Protein AF-A0AAJ2H0J1-F1 (afdb_monomer_lite)

Secondary structure (DSSP, 8-state):
-HHHHHHHHSTTTHHHHHHHHHHHHHHHHHHHHHHHHHHHHHTT--HHHHHHHHHHHHS--HHHHHHIIIIIS--HHHHHHHHHHHHHHHHHHHHHHHHHHH--

Sequence (104 aa):
LVIIGALLKEKSHILDYIQDVGLATAIFCVASLSIGYMVPRLFNIPVAQARAIAFEIGIHNSTLAMTIALSIMANTTVAVPAAVYSIFMFIFAAIFGFIITRVK

Radius of gyration: 15.38 Å; chains: 1; bounding box: 38×23×44 Å

Structure (mmCIF, N/CA/C/O backbone):
data_AF-A0AAJ2H0J1-F1
#
_entry.id   AF-A0AAJ2H0J1-F1
#
loop_
_atom_site.group_PDB
_atom_site.id
_atom_site.type_symbol
_atom_site.label_atom_id
_atom_site.label_alt_id
_atom_site.label_comp_id
_atom_site.label_asym_id
_atom_site.label_entity_id
_atom_site.label_seq_id
_atom_site.pdbx_PDB_ins_code
_atom_site.Cartn_x
_atom_site.Cartn_y
_atom_site.Cartn_z
_atom_site.occupancy
_atom_site.B_iso_or_equiv
_atom_site.auth_seq_id
_atom_site.auth_comp_id
_atom_site.auth_asym_id
_atom_site.auth_atom_id
_atom_site.pdbx_PDB_model_num
ATOM 1 N N . LEU A 1 1 ? 8.964 12.960 -7.146 1.00 49.09 1 LEU A N 1
ATOM 2 C CA . LEU A 1 1 ? 10.071 13.271 -8.084 1.00 49.09 1 LEU A CA 1
ATOM 3 C C . LEU A 1 1 ? 10.567 12.027 -8.826 1.00 49.09 1 LEU A C 1
ATOM 5 O O . LEU A 1 1 ? 10.507 12.042 -10.045 1.00 49.09 1 LEU A O 1
ATOM 9 N N . VAL A 1 2 ? 10.945 10.936 -8.143 1.00 53.22 2 VAL A N 1
ATOM 10 C CA . VAL A 1 2 ? 11.409 9.683 -8.793 1.00 53.22 2 VAL A CA 1
ATOM 11 C C . VAL A 1 2 ? 10.356 9.056 -9.719 1.00 53.22 2 VAL A C 1
ATOM 13 O O . VAL A 1 2 ? 10.661 8.750 -10.865 1.00 53.22 2 VAL A O 1
ATOM 16 N N . ILE A 1 3 ? 9.100 8.962 -9.266 1.00 51.22 3 ILE A N 1
ATOM 17 C CA . ILE A 1 3 ? 7.982 8.417 -10.061 1.00 51.22 3 ILE A CA 1
ATOM 18 C C . ILE A 1 3 ? 7.775 9.235 -11.345 1.00 51.22 3 ILE A C 1
ATOM 20 O O . ILE A 1 3 ? 7.713 8.679 -12.429 1.00 51.22 3 ILE A O 1
ATOM 24 N N . ILE A 1 4 ? 7.765 10.568 -11.249 1.00 52.53 4 ILE A N 1
ATOM 25 C CA . ILE A 1 4 ? 7.617 11.462 -12.411 1.00 52.53 4 ILE A CA 1
ATOM 26 C C . ILE A 1 4 ? 8.808 11.322 -13.376 1.00 52.53 4 ILE A C 1
ATOM 28 O O . ILE A 1 4 ? 8.612 11.336 -14.587 1.00 52.53 4 ILE A O 1
ATOM 32 N N . GLY A 1 5 ? 10.027 11.141 -12.855 1.00 55.75 5 GLY A N 1
ATOM 33 C CA . GLY A 1 5 ? 11.230 10.918 -13.661 1.00 55.75 5 GLY A CA 1
ATOM 34 C C . GLY A 1 5 ? 11.212 9.596 -14.435 1.00 55.75 5 GLY A C 1
ATOM 35 O O . GLY A 1 5 ? 11.574 9.583 -15.608 1.00 55.75 5 GLY A O 1
ATOM 36 N N . ALA A 1 6 ? 10.733 8.511 -13.818 1.00 53.59 6 ALA A N 1
ATOM 37 C CA . ALA A 1 6 ? 10.513 7.236 -14.503 1.00 53.59 6 ALA A CA 1
ATOM 38 C C . ALA A 1 6 ? 9.381 7.351 -15.538 1.00 53.59 6 ALA A C 1
ATOM 40 O O . ALA A 1 6 ? 9.550 6.969 -16.694 1.00 53.59 6 ALA A O 1
ATOM 41 N N . LEU A 1 7 ? 8.265 7.991 -15.162 1.00 54.84 7 LEU A N 1
ATOM 42 C CA . LEU A 1 7 ? 7.116 8.169 -16.047 1.00 54.84 7 LEU A CA 1
ATOM 43 C C . LEU A 1 7 ? 7.459 8.983 -17.304 1.00 54.84 7 LEU A C 1
ATOM 45 O O . LEU A 1 7 ? 6.928 8.701 -18.369 1.00 54.84 7 LEU A O 1
ATOM 49 N N . LEU A 1 8 ? 8.330 9.994 -17.203 1.00 56.25 8 LEU A N 1
ATOM 50 C CA . LEU A 1 8 ? 8.749 10.818 -18.344 1.00 56.25 8 LEU A CA 1
ATOM 51 C C . LEU A 1 8 ? 9.682 10.084 -19.314 1.00 56.25 8 LEU A C 1
ATOM 53 O O . LEU A 1 8 ? 9.677 10.409 -20.499 1.00 56.25 8 LEU A O 1
ATOM 57 N N . LYS A 1 9 ? 10.463 9.115 -18.826 1.00 55.59 9 LYS A N 1
ATOM 58 C CA . LYS A 1 9 ? 11.440 8.372 -19.630 1.00 55.59 9 LYS A CA 1
ATOM 59 C C . LYS A 1 9 ? 10.798 7.229 -20.432 1.00 55.59 9 LYS A C 1
ATOM 61 O O . LYS A 1 9 ? 11.309 6.885 -21.490 1.00 55.59 9 LYS A O 1
ATOM 66 N N . GLU A 1 10 ? 9.654 6.713 -19.973 1.00 55.81 10 GLU A N 1
ATOM 67 C CA . GLU A 1 10 ? 8.938 5.557 -20.548 1.00 55.81 10 GLU A CA 1
ATOM 68 C C . GLU A 1 10 ? 7.441 5.833 -20.794 1.00 55.81 10 GLU A C 1
ATOM 70 O O . GLU A 1 10 ? 6.597 4.942 -20.681 1.00 55.81 10 GLU A O 1
ATOM 75 N N . LYS A 1 11 ? 7.083 7.076 -21.165 1.00 55.00 11 LYS A N 1
ATOM 76 C CA . LYS A 1 11 ? 5.682 7.487 -21.409 1.00 55.00 11 LYS A CA 1
ATOM 77 C C . LYS A 1 11 ? 4.895 6.564 -22.344 1.00 55.00 11 LYS A C 1
ATOM 79 O O . LYS A 1 11 ? 3.689 6.429 -22.162 1.00 55.00 11 LYS A O 1
ATOM 84 N N . SER A 1 12 ? 5.558 5.951 -23.323 1.00 59.78 12 SER A N 1
ATOM 85 C CA . SER A 1 12 ? 4.934 5.051 -24.297 1.00 59.78 12 SER A CA 1
ATOM 86 C C . SER A 1 12 ? 4.574 3.672 -23.737 1.00 59.78 12 SER A C 1
ATOM 88 O O . SER A 1 12 ? 3.662 3.062 -24.273 1.00 59.78 12 SER A O 1
ATOM 90 N N . HIS A 1 13 ? 5.227 3.204 -22.666 1.00 67.88 13 HIS A N 1
ATOM 91 C CA . HIS A 1 13 ? 5.082 1.830 -22.153 1.00 67.88 13 HIS A CA 1
ATOM 92 C C . HIS A 1 13 ? 4.339 1.722 -20.820 1.00 67.88 13 HIS A C 1
ATOM 94 O O . HIS A 1 13 ? 4.014 0.629 -20.374 1.00 67.88 13 HIS A O 1
ATOM 100 N N . ILE A 1 14 ? 4.025 2.842 -20.164 1.00 70.12 14 ILE A N 1
ATOM 101 C CA . ILE A 1 14 ? 3.270 2.825 -18.898 1.00 70.12 14 ILE A CA 1
ATOM 102 C C . ILE A 1 14 ? 1.909 2.162 -19.040 1.00 70.12 14 ILE A C 1
ATOM 104 O O . ILE A 1 14 ? 1.490 1.465 -18.119 1.00 70.12 14 ILE A O 1
ATOM 108 N N . LEU A 1 15 ? 1.207 2.396 -20.153 1.00 75.06 15 LEU A N 1
ATOM 109 C CA . LEU A 1 15 ? -0.078 1.739 -20.372 1.00 75.06 15 LEU A CA 1
ATOM 110 C C . LEU A 1 15 ? 0.100 0.223 -20.461 1.00 75.06 15 LEU A C 1
ATOM 112 O O . LEU A 1 15 ? -0.645 -0.489 -19.797 1.00 75.06 15 LEU A O 1
ATOM 116 N N . ASP A 1 16 ? 1.108 -0.243 -21.196 1.00 81.44 16 ASP A N 1
ATOM 117 C CA . ASP A 1 16 ? 1.429 -1.667 -21.331 1.00 81.44 16 ASP A CA 1
ATOM 118 C C . ASP A 1 16 ? 1.762 -2.275 -19.957 1.00 81.44 16 ASP A C 1
ATOM 120 O O . ASP A 1 16 ? 1.172 -3.264 -19.536 1.00 81.44 16 ASP A O 1
ATOM 124 N N . TYR A 1 17 ? 2.603 -1.605 -19.169 1.00 82.69 17 TYR A N 1
ATOM 125 C CA . TYR A 1 17 ? 2.957 -2.046 -17.818 1.00 82.69 17 TYR A CA 1
ATOM 126 C C . TYR A 1 17 ? 1.765 -2.087 -16.854 1.00 82.69 17 TYR A C 1
ATOM 128 O O . TYR A 1 17 ? 1.657 -2.992 -16.024 1.00 82.69 17 TYR A O 1
ATOM 136 N N . ILE A 1 18 ? 0.853 -1.118 -16.940 1.00 84.38 18 ILE A N 1
ATOM 137 C CA . ILE A 1 18 ? -0.387 -1.139 -16.157 1.00 84.38 18 ILE A CA 1
ATOM 138 C C . ILE A 1 18 ? -1.288 -2.293 -16.616 1.00 84.38 18 ILE A C 1
ATOM 140 O O . ILE A 1 18 ? -1.937 -2.912 -15.774 1.00 84.38 18 ILE A O 1
ATOM 144 N N . GLN A 1 19 ? -1.329 -2.613 -17.909 1.00 87.31 19 GLN A N 1
ATOM 145 C CA . GLN A 1 19 ? -2.088 -3.762 -18.409 1.00 87.31 19 GLN A CA 1
ATOM 146 C C . GLN A 1 19 ? -1.503 -5.087 -17.904 1.00 87.31 19 GLN A C 1
ATOM 148 O O . GLN A 1 19 ? -2.262 -5.946 -17.458 1.00 87.31 19 GLN A O 1
ATOM 153 N N . ASP A 1 20 ? -0.177 -5.215 -17.881 1.00 87.12 20 ASP A N 1
ATOM 154 C CA . ASP A 1 20 ? 0.501 -6.454 -17.499 1.00 87.12 20 ASP A CA 1
ATOM 155 C C . ASP A 1 20 ? 0.451 -6.727 -15.990 1.00 87.12 20 ASP A C 1
ATOM 157 O O . ASP A 1 20 ? 0.116 -7.831 -15.555 1.00 87.12 20 ASP A O 1
ATOM 161 N N . VAL A 1 21 ? 0.792 -5.732 -15.162 1.00 92.81 21 VAL A N 1
ATOM 162 C CA . VAL A 1 21 ? 0.957 -5.925 -13.705 1.00 92.81 21 VAL A CA 1
ATOM 163 C C . VAL A 1 21 ? 0.031 -5.058 -12.858 1.00 92.81 21 VAL A C 1
ATOM 165 O O . VAL A 1 21 ? 0.039 -5.154 -11.625 1.00 92.81 21 VAL A O 1
ATOM 168 N N . GLY A 1 22 ? -0.792 -4.214 -13.478 1.00 93.12 22 GLY A N 1
ATOM 169 C CA . GLY A 1 22 ? -1.640 -3.273 -12.754 1.00 93.12 22 GLY A CA 1
ATOM 170 C C . GLY A 1 22 ? -2.702 -3.960 -11.909 1.00 93.12 22 GLY A C 1
ATOM 171 O O . GLY A 1 22 ? -2.860 -3.615 -10.743 1.00 93.12 22 GLY A O 1
ATOM 172 N N . LEU A 1 23 ?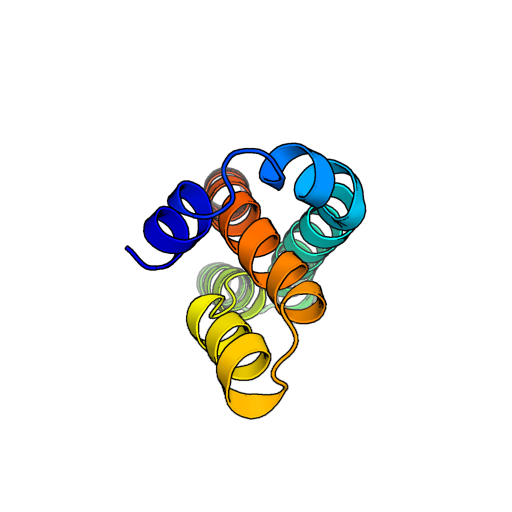 -3.366 -4.993 -12.435 1.00 94.81 23 LEU A N 1
ATOM 173 C CA . LEU A 1 23 ? -4.349 -5.749 -11.653 1.00 94.81 23 LEU A CA 1
ATOM 174 C C . LEU A 1 23 ? -3.698 -6.448 -10.450 1.00 94.81 23 LEU A C 1
ATOM 176 O O . LEU A 1 23 ? -4.217 -6.370 -9.338 1.00 94.81 23 LEU A O 1
ATOM 180 N N . ALA A 1 24 ? -2.543 -7.085 -10.651 1.00 96.25 24 ALA A N 1
ATOM 181 C CA . ALA A 1 24 ? -1.826 -7.782 -9.585 1.00 96.25 24 ALA A CA 1
ATOM 182 C C . ALA A 1 24 ? -1.377 -6.818 -8.475 1.00 96.25 24 ALA A C 1
ATOM 184 O O . ALA A 1 24 ? -1.613 -7.072 -7.294 1.00 96.25 24 ALA A O 1
ATOM 185 N N . THR A 1 25 ? -0.783 -5.681 -8.846 1.00 95.56 25 THR A N 1
ATOM 186 C CA . THR A 1 25 ? -0.339 -4.654 -7.889 1.00 95.56 25 THR A CA 1
ATOM 187 C C . THR A 1 25 ? -1.511 -3.963 -7.191 1.00 95.56 25 THR A C 1
ATOM 189 O O . THR A 1 25 ? -1.422 -3.670 -5.998 1.00 95.56 25 THR A O 1
ATOM 192 N N . ALA A 1 26 ? -2.634 -3.767 -7.885 1.00 96.19 26 ALA A N 1
ATOM 193 C CA . ALA A 1 26 ? -3.856 -3.231 -7.302 1.00 96.19 26 ALA A CA 1
ATOM 194 C C . ALA A 1 26 ? -4.457 -4.178 -6.250 1.00 96.19 26 ALA A C 1
ATOM 196 O O . ALA A 1 26 ? -4.744 -3.750 -5.130 1.00 96.19 26 ALA A O 1
ATOM 197 N N . ILE A 1 27 ? -4.596 -5.467 -6.581 1.00 97.75 27 ILE A N 1
ATOM 198 C CA . ILE A 1 27 ? -5.067 -6.498 -5.644 1.00 97.75 27 ILE A CA 1
ATOM 199 C C . ILE A 1 27 ? -4.134 -6.574 -4.440 1.00 97.75 27 ILE A C 1
ATOM 201 O O . ILE A 1 27 ? -4.607 -6.569 -3.305 1.00 97.75 27 ILE A O 1
ATOM 205 N N . PHE A 1 28 ? -2.820 -6.593 -4.675 1.00 97.56 28 PHE A N 1
ATOM 206 C CA . PHE A 1 28 ? -1.829 -6.619 -3.606 1.00 97.56 28 PHE A CA 1
ATOM 207 C C . PHE A 1 28 ? -1.986 -5.421 -2.661 1.00 97.56 28 PHE A C 1
ATOM 209 O O . PHE A 1 28 ? -2.010 -5.604 -1.450 1.00 97.56 28 PHE A O 1
ATOM 216 N N . CYS A 1 29 ? -2.194 -4.213 -3.189 1.00 97.38 29 CYS A N 1
ATOM 217 C CA . CYS A 1 29 ? -2.385 -3.017 -2.369 1.00 97.38 29 CYS A CA 1
ATOM 218 C C . CYS A 1 29 ? -3.645 -3.099 -1.494 1.00 97.38 29 CYS A C 1
ATOM 220 O O . CYS A 1 29 ? -3.586 -2.871 -0.283 1.00 97.38 29 CYS A O 1
ATOM 222 N N . VAL A 1 30 ? -4.783 -3.467 -2.091 1.00 97.44 30 VAL A N 1
ATOM 223 C CA . VAL A 1 30 ? -6.049 -3.614 -1.360 1.00 97.44 30 VAL A CA 1
ATOM 224 C C . VAL A 1 30 ? -5.941 -4.716 -0.309 1.00 97.44 30 VAL A C 1
ATOM 226 O O . VAL A 1 30 ? -6.402 -4.525 0.817 1.00 97.44 30 VAL A O 1
ATOM 229 N N . ALA A 1 31 ? -5.305 -5.840 -0.644 1.00 98.00 31 ALA A N 1
ATOM 230 C CA . ALA A 1 31 ? -5.069 -6.935 0.285 1.00 98.00 31 ALA A CA 1
ATOM 231 C C . ALA A 1 31 ? -4.188 -6.488 1.458 1.00 98.00 31 ALA A C 1
ATOM 233 O O . ALA A 1 31 ? -4.575 -6.701 2.603 1.00 98.00 31 ALA A O 1
ATOM 234 N N . SER A 1 32 ? -3.067 -5.809 1.206 1.00 97.50 32 SER A N 1
ATOM 235 C CA . SER A 1 32 ? -2.159 -5.323 2.252 1.00 97.50 32 SER A CA 1
ATOM 236 C C . SER A 1 32 ? -2.843 -4.343 3.210 1.00 97.50 32 SER A C 1
ATOM 238 O O . SER A 1 32 ? -2.754 -4.518 4.425 1.00 97.50 32 SER A O 1
ATOM 240 N N . LEU A 1 33 ? -3.593 -3.363 2.690 1.00 97.56 33 LEU A N 1
ATOM 241 C CA . LEU A 1 33 ? -4.366 -2.421 3.514 1.00 97.56 33 LEU A CA 1
ATOM 242 C C . LEU A 1 33 ? -5.460 -3.137 4.324 1.00 97.56 33 LEU A C 1
ATOM 244 O O . LEU A 1 33 ? -5.625 -2.887 5.519 1.00 97.56 33 LEU A O 1
ATOM 248 N N . SER A 1 34 ? -6.196 -4.051 3.685 1.00 96.75 34 SER A N 1
ATOM 249 C CA . SER A 1 34 ? -7.309 -4.767 4.318 1.00 96.75 34 SER A CA 1
ATOM 250 C C . SER A 1 34 ? -6.818 -5.718 5.402 1.00 96.75 34 SER A C 1
ATOM 252 O O . SER A 1 34 ? -7.331 -5.681 6.515 1.00 96.75 34 SER A O 1
ATOM 254 N N . ILE A 1 35 ? -5.794 -6.525 5.119 1.00 97.56 35 ILE A N 1
ATOM 255 C CA . ILE A 1 35 ? -5.179 -7.440 6.087 1.00 97.56 35 ILE A CA 1
ATOM 256 C C . ILE A 1 35 ? -4.573 -6.638 7.239 1.00 97.56 35 ILE A C 1
ATOM 258 O O . ILE A 1 35 ? -4.836 -6.954 8.400 1.00 97.56 35 ILE A O 1
ATOM 262 N N . GLY A 1 36 ? -3.836 -5.565 6.936 1.00 96.81 36 GLY A N 1
ATOM 263 C CA . GLY A 1 36 ? -3.220 -4.716 7.950 1.00 96.81 36 GLY A CA 1
ATOM 264 C C . GLY A 1 36 ? -4.225 -4.016 8.867 1.00 96.81 36 GLY A C 1
ATOM 265 O O . GLY A 1 36 ? -3.891 -3.711 10.006 1.00 96.81 36 GLY A O 1
ATOM 266 N N . TYR A 1 37 ? -5.470 -3.821 8.429 1.00 96.69 37 TYR A N 1
ATOM 267 C CA . TYR A 1 37 ? -6.547 -3.336 9.292 1.00 96.69 37 TYR A CA 1
ATOM 268 C C . TYR A 1 37 ? -7.289 -4.470 10.011 1.00 96.69 37 TYR A C 1
ATOM 270 O O . TYR A 1 37 ? -7.489 -4.420 11.225 1.00 96.69 37 TYR A O 1
ATOM 278 N N . MET A 1 38 ? -7.723 -5.494 9.274 1.00 96.12 38 MET A N 1
ATOM 279 C CA . MET A 1 38 ? -8.606 -6.546 9.780 1.00 96.12 38 MET A CA 1
ATOM 280 C C . MET A 1 38 ? -7.907 -7.445 10.795 1.00 96.12 38 MET A C 1
ATOM 282 O O . MET A 1 38 ? -8.510 -7.771 11.814 1.00 96.12 38 MET A O 1
ATOM 286 N N . VAL A 1 39 ? -6.643 -7.812 10.565 1.00 97.19 39 VAL A N 1
ATOM 287 C CA . VAL A 1 39 ? -5.912 -8.708 11.470 1.00 97.19 39 VAL A CA 1
ATOM 288 C C . VAL A 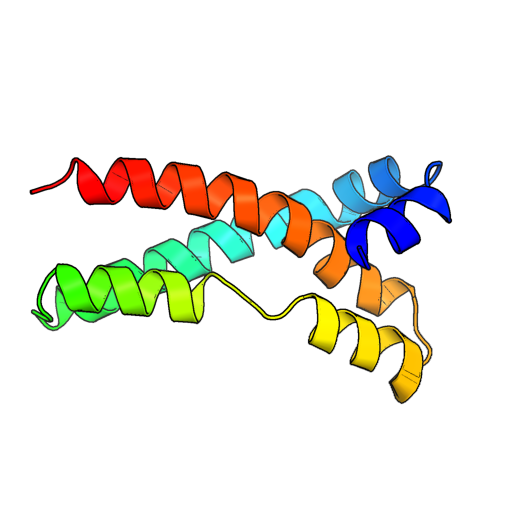1 39 ? -5.780 -8.088 12.869 1.00 97.19 39 VAL A C 1
ATOM 290 O O . VAL A 1 39 ? -6.272 -8.705 13.811 1.00 97.19 39 VAL A O 1
ATOM 293 N N . PRO A 1 40 ? -5.263 -6.856 13.057 1.00 96.44 40 PRO A N 1
ATOM 294 C CA . PRO A 1 40 ? -5.260 -6.207 14.371 1.00 96.44 40 PRO A CA 1
ATOM 295 C C . PRO A 1 40 ? -6.648 -6.095 15.014 1.00 96.44 40 PRO A C 1
ATOM 297 O O . PRO A 1 40 ? -6.784 -6.255 16.228 1.00 96.44 40 PRO A O 1
ATOM 300 N N . ARG A 1 41 ? -7.696 -5.851 14.215 1.00 94.75 41 ARG A N 1
ATOM 301 C CA . ARG A 1 41 ? -9.076 -5.767 14.717 1.00 94.75 41 ARG A CA 1
ATOM 302 C C . ARG A 1 41 ? -9.580 -7.102 15.262 1.00 94.75 41 ARG A C 1
ATOM 304 O O . ARG A 1 41 ? -10.272 -7.085 16.275 1.00 94.75 41 ARG A O 1
ATOM 311 N N . LEU A 1 42 ? -9.194 -8.232 14.665 1.00 96.50 42 LEU A N 1
ATOM 312 C CA . LEU A 1 42 ? -9.499 -9.570 15.193 1.00 96.50 42 LEU A CA 1
ATOM 313 C C . LEU A 1 42 ? -8.835 -9.824 16.556 1.00 96.50 42 LEU A C 1
ATOM 315 O O . LEU A 1 42 ? -9.395 -10.533 17.386 1.00 96.50 42 LEU A O 1
ATOM 319 N N . PHE A 1 43 ? -7.688 -9.196 16.819 1.00 97.00 43 PHE A N 1
ATOM 320 C CA . PHE A 1 43 ? -6.993 -9.245 18.111 1.00 97.00 43 PHE A CA 1
ATOM 321 C C . PHE A 1 43 ? -7.428 -8.140 19.090 1.00 97.00 43 PHE A C 1
ATOM 323 O O . PHE A 1 43 ? -6.765 -7.921 20.101 1.00 97.00 43 PHE A O 1
ATOM 330 N N . ASN A 1 44 ? -8.539 -7.443 18.823 1.00 95.75 44 ASN A N 1
ATOM 331 C CA . ASN A 1 44 ? -9.059 -6.347 19.652 1.00 95.75 44 ASN A CA 1
ATOM 332 C C . ASN A 1 44 ? -8.080 -5.170 19.846 1.00 95.75 44 ASN A C 1
ATOM 334 O O . ASN A 1 44 ? -8.185 -4.424 20.822 1.00 95.75 44 ASN A O 1
ATOM 338 N N . ILE A 1 45 ? -7.153 -4.954 18.906 1.00 96.38 45 ILE A N 1
ATOM 339 C CA . ILE A 1 45 ? -6.274 -3.779 18.922 1.00 96.38 45 ILE A CA 1
ATOM 340 C C . ILE A 1 45 ? -7.121 -2.503 18.722 1.00 96.38 45 ILE A C 1
ATOM 342 O O . ILE A 1 45 ? -8.045 -2.495 17.889 1.00 96.38 45 ILE A O 1
ATOM 346 N N . PRO A 1 46 ? -6.834 -1.404 19.456 1.00 95.38 46 PRO A N 1
ATOM 347 C CA . PRO A 1 46 ? -7.559 -0.144 19.320 1.00 95.38 46 PRO A CA 1
ATOM 348 C C . PRO A 1 46 ? -7.631 0.340 17.871 1.00 95.38 46 PRO A C 1
ATOM 350 O O . PRO A 1 46 ? -6.649 0.273 17.133 1.00 95.38 46 PRO A O 1
ATOM 353 N N . VAL A 1 47 ? -8.778 0.900 17.468 1.00 93.31 47 VAL A N 1
ATOM 354 C CA . VAL A 1 47 ? -9.030 1.336 16.079 1.00 93.31 47 VAL A CA 1
ATOM 355 C C . VAL A 1 47 ? -7.932 2.268 15.562 1.00 93.31 47 VAL A C 1
ATOM 357 O O . VAL A 1 47 ? -7.496 2.121 14.426 1.00 93.31 47 VAL A O 1
ATOM 360 N N . ALA A 1 48 ? -7.453 3.197 16.393 1.00 94.31 48 ALA A N 1
ATOM 361 C CA . ALA A 1 48 ? -6.379 4.113 16.016 1.00 94.31 48 ALA A CA 1
ATOM 362 C C . ALA A 1 48 ? -5.077 3.375 15.650 1.00 94.31 48 ALA A C 1
ATOM 364 O O . ALA A 1 48 ? -4.455 3.697 14.641 1.00 94.31 48 ALA A O 1
ATOM 365 N N . GLN A 1 49 ? -4.708 2.347 16.421 1.00 96.50 49 GLN A N 1
ATOM 366 C CA . GLN A 1 49 ? -3.528 1.523 16.152 1.00 96.50 49 GLN A CA 1
ATOM 367 C C . GLN A 1 49 ? -3.749 0.617 14.937 1.00 96.50 49 GLN A C 1
ATOM 369 O O . GLN A 1 49 ? -2.885 0.548 14.074 1.00 96.50 49 GLN A O 1
ATOM 374 N N . ALA A 1 50 ? -4.926 -0.002 14.798 1.00 96.50 50 ALA A N 1
ATOM 375 C CA . ALA A 1 50 ? -5.254 -0.813 13.623 1.00 96.50 50 ALA A CA 1
ATOM 376 C C . ALA A 1 50 ? -5.206 0.000 12.316 1.00 96.50 50 ALA A C 1
ATOM 378 O O . ALA A 1 50 ? -4.739 -0.494 11.294 1.00 96.50 50 ALA A O 1
ATOM 379 N N . ARG A 1 51 ? -5.647 1.268 12.341 1.00 95.38 51 ARG A N 1
ATOM 380 C CA . ARG A 1 51 ? -5.506 2.193 11.204 1.00 95.38 51 ARG A CA 1
ATOM 381 C C . ARG A 1 51 ? -4.034 2.458 10.889 1.00 95.38 51 ARG A C 1
ATOM 383 O O . ARG A 1 51 ? -3.658 2.377 9.727 1.00 95.38 51 ARG A O 1
ATOM 390 N N . ALA A 1 52 ? -3.212 2.744 11.900 1.00 96.38 52 ALA A N 1
ATOM 391 C CA . ALA A 1 52 ? -1.779 2.965 11.708 1.00 96.38 52 ALA A CA 1
ATOM 392 C C . ALA A 1 52 ? -1.089 1.733 11.095 1.00 96.38 52 ALA A C 1
ATOM 394 O O . ALA A 1 52 ? -0.405 1.868 10.085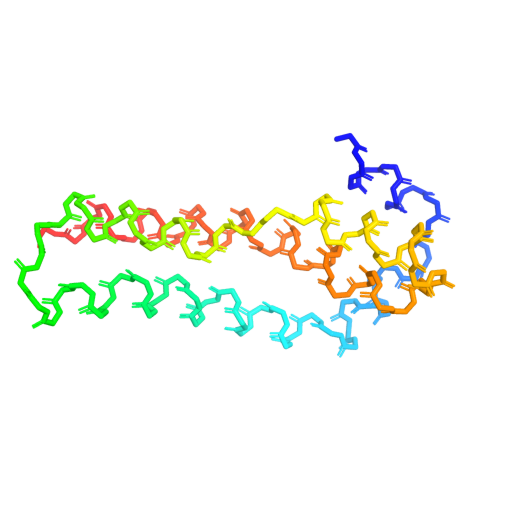 1.00 96.38 52 ALA A O 1
ATOM 395 N N . ILE A 1 53 ? -1.359 0.538 11.630 1.00 97.19 53 ILE A N 1
ATOM 396 C CA . ILE A 1 53 ? -0.804 -0.731 11.136 1.00 97.19 53 ILE A CA 1
ATOM 397 C C . ILE A 1 53 ? -1.226 -0.992 9.684 1.00 97.19 53 ILE A C 1
ATOM 399 O O . ILE A 1 53 ? -0.404 -1.399 8.867 1.00 97.19 53 ILE A O 1
ATOM 403 N N . ALA A 1 54 ? -2.484 -0.710 9.329 1.00 96.94 54 ALA A N 1
ATOM 404 C CA . ALA A 1 54 ? -2.957 -0.842 7.954 1.00 96.94 54 ALA A CA 1
ATOM 405 C C . ALA A 1 54 ? -2.124 -0.013 6.971 1.00 96.94 54 ALA A C 1
ATOM 407 O O . ALA A 1 54 ? -1.736 -0.519 5.920 1.00 96.94 54 ALA A O 1
ATOM 408 N N . PHE A 1 55 ? -1.814 1.239 7.31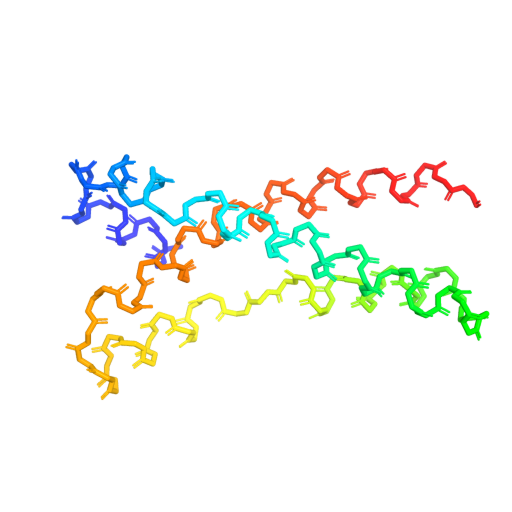9 1.00 96.56 55 PHE A N 1
ATOM 409 C CA . PHE A 1 55 ? -0.978 2.098 6.482 1.00 96.56 55 PHE A CA 1
ATOM 410 C C . PHE A 1 55 ? 0.501 1.712 6.525 1.00 96.56 55 PHE A C 1
ATOM 412 O O . PHE A 1 55 ? 1.161 1.785 5.498 1.00 96.56 55 PHE A O 1
ATOM 419 N N . GLU A 1 56 ? 1.027 1.258 7.657 1.00 96.12 56 GLU A N 1
ATOM 420 C CA . GLU A 1 56 ? 2.414 0.788 7.741 1.00 96.12 56 GLU A CA 1
ATOM 421 C C . GLU A 1 56 ? 2.655 -0.449 6.860 1.00 96.12 56 GLU A C 1
ATOM 423 O O . GLU A 1 56 ? 3.682 -0.551 6.192 1.00 96.12 56 GLU A O 1
ATOM 428 N N . ILE A 1 57 ? 1.673 -1.352 6.785 1.00 95.25 57 ILE A N 1
ATOM 429 C CA . ILE A 1 57 ? 1.730 -2.541 5.927 1.00 95.25 57 ILE A CA 1
ATOM 430 C C . ILE A 1 57 ? 1.403 -2.195 4.470 1.00 95.25 57 ILE A C 1
ATOM 432 O O . ILE A 1 57 ? 2.091 -2.651 3.562 1.00 95.25 57 ILE A O 1
ATOM 436 N N . GLY A 1 58 ? 0.352 -1.412 4.219 1.00 95.00 58 GLY A N 1
ATOM 437 C CA . GLY A 1 58 ? -0.127 -1.110 2.868 1.00 95.00 58 GLY A CA 1
ATOM 438 C C . GLY A 1 58 ? 0.700 -0.070 2.108 1.00 95.00 58 GLY A C 1
ATOM 439 O O . GLY A 1 58 ? 0.670 -0.050 0.875 1.00 95.00 58 GLY A O 1
ATOM 440 N N . ILE A 1 59 ? 1.450 0.794 2.798 1.00 95.56 59 ILE A N 1
ATOM 441 C CA . ILE A 1 59 ? 2.270 1.834 2.166 1.00 95.56 59 ILE A CA 1
ATOM 442 C C . ILE A 1 59 ? 3.727 1.385 2.098 1.00 95.56 59 ILE A C 1
ATOM 444 O O . ILE A 1 59 ? 4.514 1.569 3.023 1.00 95.56 59 ILE A O 1
ATOM 448 N N . HIS A 1 60 ? 4.109 0.820 0.958 1.00 94.94 60 HIS A N 1
ATOM 449 C CA . HIS A 1 60 ? 5.476 0.373 0.723 1.00 94.94 60 HIS A CA 1
ATOM 450 C C . HIS A 1 60 ? 6.392 1.488 0.212 1.00 94.94 60 HIS A C 1
ATOM 452 O O . HIS A 1 60 ? 6.002 2.366 -0.565 1.00 94.94 60 HIS A O 1
ATOM 458 N N . ASN A 1 61 ? 7.675 1.394 0.568 1.00 94.75 61 ASN A N 1
ATOM 459 C CA . ASN A 1 61 ? 8.714 2.269 0.033 1.00 94.75 61 ASN A CA 1
ATOM 460 C C . ASN A 1 61 ? 9.068 1.874 -1.411 1.00 94.75 61 ASN A C 1
ATOM 462 O O . ASN A 1 61 ? 10.041 1.167 -1.677 1.0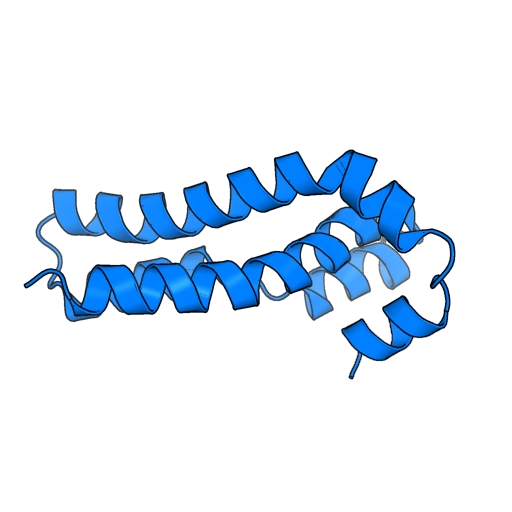0 94.75 61 ASN A O 1
ATOM 466 N N . SER A 1 62 ? 8.254 2.354 -2.351 1.00 92.12 62 SER A N 1
ATOM 467 C CA . SER A 1 62 ? 8.399 2.046 -3.778 1.00 92.12 62 SER A CA 1
ATOM 468 C C . SER A 1 62 ? 9.722 2.564 -4.354 1.00 92.12 62 SER A C 1
ATOM 470 O O . SER A 1 62 ? 10.300 1.927 -5.228 1.00 92.12 62 SER A O 1
ATOM 472 N N . THR A 1 63 ? 10.256 3.672 -3.827 1.00 90.69 63 THR A N 1
ATOM 473 C CA . THR A 1 63 ? 11.562 4.207 -4.241 1.00 90.69 63 THR A CA 1
ATOM 474 C C . THR A 1 63 ? 12.683 3.227 -3.923 1.00 90.69 63 THR A C 1
ATOM 476 O O . THR A 1 63 ? 13.493 2.935 -4.795 1.00 90.69 63 THR A O 1
ATOM 479 N N . LEU A 1 64 ? 12.726 2.692 -2.698 1.00 94.19 64 LEU A N 1
ATOM 480 C CA . LEU A 1 64 ? 13.741 1.712 -2.314 1.00 94.19 64 LEU A CA 1
ATOM 481 C C . LEU A 1 64 ? 13.631 0.441 -3.164 1.00 94.19 64 LEU A C 1
ATOM 483 O O . LEU A 1 64 ? 14.644 -0.042 -3.663 1.00 94.19 64 LEU A O 1
ATOM 487 N N . ALA A 1 65 ? 12.411 -0.059 -3.380 1.00 94.56 65 ALA A N 1
ATOM 488 C CA . ALA A 1 65 ? 12.173 -1.230 -4.222 1.00 94.56 65 ALA A CA 1
ATOM 489 C C . ALA A 1 65 ? 12.669 -1.016 -5.665 1.00 94.56 65 ALA A C 1
ATOM 491 O O . ALA A 1 65 ? 13.386 -1.859 -6.204 1.00 94.56 65 ALA A O 1
ATOM 492 N N . MET A 1 66 ? 12.362 0.139 -6.267 1.00 92.31 66 MET A N 1
ATOM 493 C CA . MET A 1 66 ? 12.857 0.504 -7.598 1.00 92.31 66 MET A CA 1
ATOM 494 C C . MET A 1 66 ? 14.383 0.633 -7.629 1.00 92.31 66 MET A C 1
ATOM 496 O O . MET A 1 66 ? 15.014 0.130 -8.555 1.00 92.31 66 MET A O 1
ATOM 500 N N . THR A 1 67 ? 14.993 1.269 -6.625 1.00 91.44 67 THR A N 1
ATOM 501 C CA . THR A 1 67 ? 16.455 1.401 -6.535 1.00 91.44 67 THR A CA 1
ATOM 502 C C . THR A 1 67 ? 17.132 0.037 -6.466 1.00 91.44 67 THR A C 1
ATOM 504 O O . THR A 1 67 ? 18.111 -0.190 -7.167 1.00 91.44 67 THR A O 1
ATOM 507 N N . ILE A 1 68 ? 16.606 -0.903 -5.677 1.00 96.00 68 ILE A N 1
ATOM 508 C CA . ILE A 1 68 ? 17.148 -2.267 -5.610 1.00 96.00 68 ILE A CA 1
ATOM 509 C C . ILE A 1 68 ? 17.034 -2.952 -6.978 1.00 96.00 68 ILE A C 1
ATOM 511 O O . ILE A 1 68 ? 18.026 -3.476 -7.485 1.00 96.00 68 ILE A O 1
ATOM 515 N N . ALA A 1 69 ? 15.861 -2.901 -7.611 1.00 93.19 69 ALA A N 1
ATOM 516 C CA . ALA A 1 69 ? 15.641 -3.539 -8.907 1.00 93.19 69 ALA A CA 1
ATOM 517 C C . ALA A 1 69 ? 16.559 -2.977 -10.012 1.00 93.19 69 ALA A C 1
ATOM 519 O O . ALA A 1 69 ? 17.131 -3.731 -10.799 1.00 93.19 69 ALA A O 1
ATOM 520 N N . LEU A 1 70 ? 16.750 -1.658 -10.051 1.00 89.69 70 LEU A N 1
ATOM 521 C CA . LEU A 1 70 ? 17.538 -1.000 -11.094 1.00 89.69 70 LEU A CA 1
ATOM 522 C C . LEU A 1 70 ? 19.042 -1.019 -10.816 1.00 89.69 70 LEU A C 1
ATOM 524 O O . LEU A 1 70 ? 19.825 -1.234 -11.736 1.00 89.69 70 LEU A O 1
ATOM 528 N N . SER A 1 71 ? 19.460 -0.769 -9.576 1.00 89.25 71 SER A N 1
ATOM 529 C CA . SER A 1 71 ? 20.876 -0.584 -9.240 1.00 89.25 71 SER A CA 1
ATOM 530 C C . SER A 1 71 ? 21.559 -1.868 -8.786 1.00 89.25 71 SER A C 1
ATOM 532 O O . SER A 1 71 ? 22.743 -2.037 -9.057 1.00 89.25 71 SER A O 1
ATOM 534 N N . ILE A 1 72 ? 20.842 -2.763 -8.101 1.00 95.75 72 ILE A N 1
ATOM 535 C CA . ILE A 1 72 ? 21.416 -4.015 -7.586 1.00 95.75 72 ILE A CA 1
ATOM 536 C C . ILE A 1 72 ? 21.123 -5.163 -8.547 1.00 95.75 72 ILE A C 1
ATOM 538 O O . ILE A 1 72 ? 22.024 -5.913 -8.907 1.00 95.75 72 ILE A O 1
ATOM 542 N N . MET A 1 73 ? 19.869 -5.297 -8.982 1.00 94.12 73 MET A N 1
ATOM 543 C CA . MET A 1 73 ? 19.456 -6.403 -9.853 1.00 94.12 73 MET A CA 1
ATOM 544 C C . MET A 1 73 ? 19.652 -6.104 -11.343 1.00 94.12 73 MET A C 1
ATOM 546 O O . MET A 1 73 ? 19.509 -7.011 -12.158 1.00 94.12 73 MET A O 1
ATOM 550 N N . ALA A 1 74 ? 19.950 -4.847 -11.697 1.00 92.19 74 ALA A N 1
ATOM 551 C CA . ALA A 1 74 ? 20.108 -4.375 -13.073 1.00 92.19 74 ALA A CA 1
ATOM 552 C C . ALA A 1 74 ? 18.953 -4.802 -14.006 1.00 92.19 74 ALA A C 1
ATOM 554 O O . ALA A 1 74 ? 19.168 -5.081 -15.184 1.00 92.19 74 ALA A O 1
ATOM 555 N N . ASN A 1 75 ? 17.720 -4.870 -13.481 1.00 86.12 75 ASN A N 1
ATOM 556 C CA . ASN A 1 75 ? 16.563 -5.394 -14.203 1.00 86.12 75 ASN A CA 1
ATOM 557 C C . ASN A 1 75 ? 15.369 -4.434 -14.122 1.00 86.12 75 ASN A C 1
ATOM 559 O O . ASN A 1 75 ? 14.704 -4.307 -13.091 1.00 86.12 75 ASN A O 1
ATOM 563 N N . THR A 1 76 ? 15.075 -3.786 -15.248 1.00 84.00 76 THR A N 1
ATOM 564 C CA . THR A 1 76 ? 13.957 -2.845 -15.395 1.00 84.00 76 THR A CA 1
ATOM 565 C C . THR A 1 76 ? 12.604 -3.530 -15.246 1.00 84.00 76 THR A C 1
ATOM 567 O O . THR A 1 76 ? 11.736 -2.989 -14.570 1.00 84.00 76 THR A O 1
ATOM 570 N N . THR A 1 77 ? 12.443 -4.748 -15.768 1.00 87.56 77 THR A N 1
ATOM 571 C CA . THR A 1 77 ? 11.200 -5.534 -15.666 1.00 87.56 77 THR A CA 1
ATOM 572 C C . THR A 1 77 ? 10.796 -5.765 -14.209 1.00 87.56 77 THR A C 1
ATOM 574 O O . THR A 1 77 ? 9.625 -5.657 -13.861 1.00 87.56 77 THR A O 1
ATOM 577 N N . VAL A 1 78 ? 11.765 -6.012 -13.321 1.00 90.38 78 VAL A N 1
ATOM 578 C CA . VAL A 1 78 ? 11.513 -6.196 -11.878 1.00 90.38 78 VAL A CA 1
ATOM 579 C C . VAL A 1 78 ? 11.153 -4.874 -11.182 1.00 90.38 78 VAL A C 1
ATOM 581 O O . VAL A 1 78 ? 10.454 -4.875 -10.170 1.00 90.38 78 VAL A O 1
ATOM 584 N N . ALA A 1 79 ? 11.576 -3.730 -11.728 1.00 90.06 79 ALA A N 1
ATOM 585 C CA . ALA A 1 79 ? 11.230 -2.411 -11.199 1.00 90.06 79 ALA A CA 1
ATOM 586 C C . ALA A 1 79 ? 9.797 -1.978 -11.562 1.00 90.06 79 ALA A C 1
ATOM 588 O O . ALA A 1 79 ? 9.212 -1.151 -10.856 1.00 90.06 79 ALA A O 1
ATOM 589 N N . VAL A 1 80 ? 9.225 -2.535 -12.637 1.00 89.81 80 VAL A N 1
ATOM 590 C CA . VAL A 1 80 ? 7.906 -2.149 -13.162 1.00 89.81 80 VAL A CA 1
ATOM 591 C C . VAL A 1 80 ? 6.786 -2.319 -12.124 1.00 89.81 80 VAL A C 1
ATOM 593 O O . VAL A 1 80 ? 6.087 -1.334 -11.872 1.00 89.81 80 VAL A O 1
ATOM 596 N N . PRO A 1 81 ? 6.619 -3.473 -11.439 1.00 92.12 81 PRO A N 1
ATOM 597 C CA . PRO A 1 81 ? 5.588 -3.613 -10.412 1.00 92.12 81 PRO A CA 1
ATOM 598 C C . PRO A 1 81 ? 5.715 -2.589 -9.284 1.00 92.12 81 PRO A C 1
ATOM 600 O O . PRO A 1 81 ? 4.702 -2.074 -8.826 1.00 92.12 81 PRO A O 1
ATOM 603 N N . ALA A 1 82 ? 6.934 -2.242 -8.859 1.00 92.81 82 ALA A N 1
ATOM 604 C CA . ALA A 1 82 ? 7.146 -1.235 -7.818 1.00 92.81 82 ALA A CA 1
ATOM 605 C C . ALA A 1 82 ? 6.719 0.169 -8.283 1.00 92.81 82 ALA A C 1
ATOM 607 O O . ALA A 1 82 ? 6.082 0.910 -7.532 1.00 92.81 82 ALA A O 1
ATOM 608 N N . ALA A 1 83 ? 7.019 0.521 -9.536 1.00 89.69 83 ALA A N 1
ATOM 609 C CA . ALA A 1 83 ? 6.593 1.785 -10.125 1.00 89.69 83 ALA A CA 1
ATOM 610 C C . ALA A 1 83 ? 5.063 1.858 -10.264 1.00 89.69 83 ALA A C 1
ATOM 612 O O . ALA A 1 83 ? 4.456 2.839 -9.828 1.00 89.69 83 ALA A O 1
ATOM 613 N N . VAL A 1 84 ? 4.429 0.813 -10.802 1.00 91.88 84 VAL A N 1
ATOM 614 C CA . VAL A 1 84 ? 2.969 0.747 -10.979 1.00 91.88 84 VAL A CA 1
ATOM 615 C C . VAL A 1 84 ? 2.248 0.730 -9.627 1.00 91.88 84 VAL A C 1
ATOM 617 O O . VAL A 1 84 ? 1.304 1.497 -9.423 1.00 91.88 84 VAL A O 1
ATOM 620 N N . TYR A 1 85 ? 2.738 -0.059 -8.665 1.00 94.19 85 TYR A N 1
ATOM 621 C CA . TYR A 1 85 ? 2.210 -0.097 -7.300 1.00 94.19 85 TYR A CA 1
ATOM 622 C C . TYR A 1 85 ? 2.198 1.290 -6.660 1.00 94.19 85 TYR A C 1
ATOM 624 O O . TYR A 1 85 ? 1.205 1.662 -6.044 1.00 94.19 85 TYR A O 1
ATOM 632 N N . SER A 1 86 ? 3.256 2.089 -6.846 1.00 91.62 86 SER A N 1
ATOM 633 C CA . SER A 1 86 ? 3.346 3.431 -6.258 1.00 91.62 86 SER A CA 1
ATOM 634 C C . SER A 1 86 ? 2.194 4.357 -6.671 1.00 91.62 86 SER A C 1
ATOM 636 O O . SER A 1 86 ? 1.774 5.196 -5.877 1.00 91.62 86 SER A O 1
ATOM 638 N N . ILE A 1 87 ? 1.644 4.179 -7.878 1.00 89.94 87 ILE A N 1
ATOM 639 C CA . ILE A 1 87 ? 0.502 4.951 -8.381 1.00 89.94 87 ILE A CA 1
ATOM 640 C C . ILE A 1 87 ? -0.776 4.515 -7.659 1.00 89.94 87 ILE A C 1
ATOM 642 O O . ILE A 1 87 ? -1.478 5.348 -7.080 1.00 89.94 87 ILE A O 1
ATOM 646 N N . PHE A 1 88 ? -1.060 3.208 -7.651 1.00 91.56 88 PHE A N 1
ATOM 647 C CA . PHE A 1 88 ? -2.249 2.658 -6.993 1.00 91.56 88 PHE A CA 1
ATOM 648 C C . PHE A 1 88 ? -2.242 2.894 -5.489 1.00 91.56 88 PHE A C 1
ATOM 650 O O . PHE A 1 88 ? -3.277 3.234 -4.918 1.00 91.56 88 PHE A O 1
ATOM 657 N N . MET A 1 89 ? -1.074 2.773 -4.864 1.00 95.00 89 MET A N 1
ATOM 658 C CA . MET A 1 89 ? -0.884 2.907 -3.429 1.00 95.00 89 MET A CA 1
ATOM 659 C C . MET A 1 89 ? -1.458 4.220 -2.904 1.00 95.00 89 MET A C 1
ATOM 661 O O . MET A 1 89 ? -2.242 4.191 -1.964 1.00 95.00 89 MET A O 1
ATOM 665 N N . PHE A 1 90 ? -1.151 5.365 -3.521 1.00 91.88 90 PHE A N 1
ATOM 666 C CA . PHE A 1 90 ? -1.685 6.649 -3.053 1.00 91.88 90 PHE A CA 1
ATOM 667 C C . PHE A 1 90 ? -3.202 6.769 -3.238 1.00 91.88 90 PHE A C 1
ATOM 669 O O . PHE A 1 90 ? -3.889 7.281 -2.352 1.00 91.88 90 PHE A O 1
ATOM 676 N N . ILE A 1 91 ? -3.733 6.274 -4.360 1.00 94.94 91 ILE A N 1
ATOM 677 C CA . ILE A 1 91 ? -5.170 6.326 -4.662 1.00 94.94 91 ILE A CA 1
ATOM 678 C C . ILE A 1 91 ? -5.946 5.459 -3.665 1.00 94.94 91 ILE A C 1
ATOM 680 O O . ILE A 1 91 ? -6.893 5.924 -3.028 1.00 94.94 91 ILE A O 1
ATOM 684 N N . PHE A 1 92 ? -5.531 4.207 -3.485 1.00 96.56 92 PHE A N 1
ATOM 685 C CA . PHE A 1 92 ? -6.211 3.266 -2.601 1.00 96.56 92 PHE A CA 1
ATOM 686 C C . PHE A 1 92 ? -6.020 3.605 -1.133 1.00 96.56 92 PHE A C 1
ATOM 688 O O . PHE A 1 92 ? -6.975 3.485 -0.376 1.00 96.56 92 PHE A O 1
ATOM 695 N N . ALA A 1 93 ? -4.854 4.106 -0.730 1.00 95.19 93 ALA A N 1
ATOM 696 C CA . ALA A 1 93 ? -4.641 4.607 0.621 1.00 95.19 93 ALA A CA 1
ATOM 697 C C . ALA A 1 93 ? -5.609 5.741 0.975 1.00 95.19 93 ALA A C 1
ATOM 699 O O . ALA A 1 93 ? -6.195 5.732 2.057 1.00 95.19 93 ALA A O 1
ATOM 700 N N . ALA A 1 94 ? -5.817 6.691 0.058 1.00 95.56 94 ALA A N 1
ATOM 701 C CA . ALA A 1 94 ? -6.758 7.787 0.262 1.00 95.56 94 ALA A CA 1
ATOM 702 C C . ALA A 1 94 ? -8.204 7.279 0.379 1.00 95.56 94 ALA A C 1
ATOM 704 O O . ALA A 1 94 ? -8.912 7.644 1.321 1.00 95.56 94 ALA A O 1
ATOM 705 N N . ILE A 1 95 ? -8.630 6.397 -0.533 1.00 96.31 95 ILE A N 1
ATOM 706 C CA . ILE A 1 95 ? -9.973 5.797 -0.518 1.00 96.31 95 ILE A CA 1
ATOM 707 C C . ILE A 1 95 ? -10.185 4.980 0.763 1.00 96.31 95 ILE A C 1
ATOM 709 O O . ILE A 1 95 ? -11.164 5.184 1.479 1.00 96.31 95 ILE A O 1
ATOM 713 N N . PHE A 1 96 ? -9.252 4.086 1.084 1.00 96.38 96 PHE A N 1
ATOM 714 C CA . PHE A 1 96 ? -9.313 3.225 2.258 1.00 96.38 96 PHE A CA 1
ATOM 715 C C . PHE A 1 96 ? -9.327 4.047 3.548 1.00 96.38 96 PHE A C 1
ATOM 717 O O . PHE A 1 96 ? -10.189 3.841 4.400 1.00 96.38 96 PHE A O 1
ATOM 724 N N . GLY A 1 97 ? -8.444 5.042 3.660 1.00 95.00 97 GLY A N 1
ATOM 725 C CA . GLY A 1 97 ? -8.402 5.977 4.783 1.00 95.00 97 GLY A CA 1
ATOM 726 C C . GLY A 1 97 ? -9.714 6.722 4.983 1.00 95.00 97 GLY A C 1
ATOM 727 O O . GLY A 1 97 ? -10.204 6.829 6.110 1.00 95.00 97 GLY A O 1
ATOM 728 N N . PHE A 1 98 ? -10.324 7.187 3.892 1.00 95.19 98 PHE A N 1
ATOM 729 C CA . PHE A 1 98 ? -11.635 7.819 3.944 1.00 95.19 98 PHE A CA 1
ATOM 730 C C . PHE A 1 98 ? -12.708 6.849 4.457 1.00 95.19 98 PHE A C 1
ATOM 732 O O . PHE A 1 98 ? -13.457 7.203 5.368 1.00 95.19 98 PHE A O 1
ATOM 739 N N . ILE A 1 99 ? -12.749 5.618 3.936 1.00 94.50 99 ILE A N 1
ATOM 740 C CA . ILE A 1 99 ? -13.715 4.588 4.343 1.00 94.50 99 ILE A CA 1
ATOM 741 C C . ILE A 1 99 ? -13.570 4.268 5.836 1.00 94.50 99 ILE A C 1
ATOM 743 O O . ILE A 1 99 ? -14.528 4.418 6.595 1.00 94.50 99 ILE A O 1
ATOM 747 N N . ILE A 1 100 ? -12.375 3.891 6.298 1.00 91.62 100 ILE A N 1
ATOM 748 C CA . ILE A 1 100 ? -12.165 3.434 7.683 1.00 91.62 100 ILE A CA 1
ATOM 749 C C . ILE A 1 100 ? -12.317 4.549 8.722 1.00 91.62 100 ILE A C 1
ATOM 751 O O . ILE A 1 100 ? -12.508 4.256 9.900 1.00 91.62 100 ILE A O 1
ATOM 755 N N . THR A 1 101 ? -12.221 5.818 8.316 1.00 88.56 101 THR A N 1
ATOM 756 C CA . THR A 1 101 ? -12.455 6.971 9.202 1.00 88.56 101 THR A CA 1
ATOM 757 C C . THR A 1 101 ? -13.947 7.209 9.432 1.00 88.56 101 THR A C 1
ATOM 759 O O . THR A 1 101 ? -14.333 7.726 10.479 1.00 88.56 101 THR A O 1
ATOM 762 N N . ARG A 1 102 ? -14.800 6.808 8.481 1.00 84.44 102 ARG A N 1
ATOM 763 C CA . ARG A 1 102 ? -16.265 6.903 8.587 1.00 84.44 102 ARG A CA 1
ATOM 764 C C . ARG A 1 102 ? -16.879 5.760 9.393 1.00 84.44 102 ARG A C 1
ATOM 766 O O . ARG A 1 102 ? -17.968 5.926 9.934 1.00 84.44 102 ARG A O 1
ATOM 773 N N . VAL A 1 103 ? -16.185 4.629 9.485 1.00 69.38 103 VAL A N 1
ATOM 774 C CA . VAL A 1 103 ? -16.578 3.494 10.326 1.00 69.38 103 VAL A CA 1
ATOM 775 C C . VAL A 1 103 ? -16.159 3.799 11.770 1.00 69.38 103 VAL A C 1
ATOM 777 O O . VAL A 1 103 ? -14.968 3.977 12.045 1.00 69.38 103 VAL A O 1
ATOM 780 N N . LYS A 1 104 ? -17.151 3.944 12.661 1.00 54.22 104 LYS A N 1
ATOM 781 C CA . LYS A 1 104 ? -16.951 4.142 14.107 1.00 54.22 104 LYS A CA 1
ATOM 782 C C . LYS A 1 104 ? -16.499 2.851 14.780 1.00 54.22 104 LYS A C 1
ATOM 784 O O . LYS A 1 104 ? -17.100 1.799 14.472 1.00 54.22 104 LYS A O 1
#

InterPro domains:
  IPR004710 Bile acid:sodium symporter [PTHR10361] (9-99)
  IPR038770 Sodium/solute symporter superfamily [G3DSA:1.20.1530.20] (1-104)

Foldseek 3Di:
DVLVVVCVVPVPCLVVLCVPCVVVLLVVLVCQLCCLQVVCVVVVNDNVVSNVSSCVRNPDPLVVQLCCCCPVVVHPNSSSSSSSSNVSSVVVNVVSVVVSVPPD

pLDDT: mean 87.79, std 13.85, range [49.09, 98.0]

Organism: NCBI:txid1538159

=== Feature glossary ===
Annotated list of the representations used here:

Nearest PDB structures. The Foldseek neighbor list gives the closest experimentally determined structures in the PDB, ranked by structural alignment. TM-score near 1 means near-identical fold; near 0.3 means only rough topology match. This is how one finds what a novel AlphaFold prediction most resembles in the solved-structure universe.

Foldseek 3Di. Foldseek's 3Di representation compresses backbone geometry into a per-residue letter drawn from a learned twenty-state alphabet. It captures the tertiary interaction pattern around each residue — which residues are packed against it in space, regardless of where they are in sequence.

Radius of gyration, Cα contacts, bounding box. Radius of gyration (Rg) is the root-mean-square distance of Cα atoms from their centroid — a single number for overall size and compactness. A globular domain of N residues has Rg ≈ 2.2·N^0.38 Å; an extended or disordered chain has a much larger Rg. The Cα contact count is the number of residue pairs whose Cα atoms are within 8 Å and are more than four positions apart in sequence — a standard proxy for tertiary packing density. The bounding box is the smallest axis-aligned box enclosing all Cα atoms.

InterPro / GO / CATH / organism. The annotation block draws on four external resources. InterPro: which protein families and domains the sequence belongs to. GO: standardized terms for what the protein does, what process it participates in, and where in the cell it acts. CATH: which structural fold it has in the CATH hierarchy. Organism: the species of origin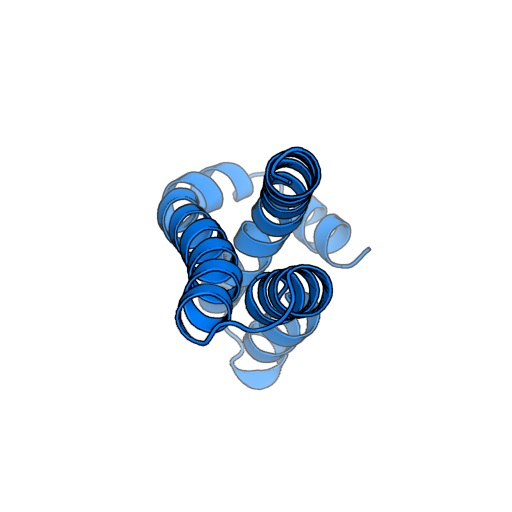.

mmCIF coordinates. The mmCIF block holds the 3D Cartesian coordinates of each backbone atom (N, Cα, C, O) in ångströms. mmCIF is the PDB's canonical archive format — a tagged-loop text representation of the atomic model.

pLDDT. pLDDT is the predicted lDDT-Cα score: AlphaFold's confidence that the local environment of each residue (all inter-atomic distances within 15 Å) is correctly placed. It is a per-residue number between 0 and 100, with higher meaning more reliable.

Backbone torsions (φ/ψ). φ (phi) and ψ (psi) are the two rotatable backbone dihedrals per residue: φ is the C(i-1)–N–Cα–C torsion, ψ is the N–Cα–C–N(i+1) torsion, both in degrees on (−180°, 180°]. α-helical residues cluster near (−60°, −45°); β-strand residues near (−120°, +130°). A Ramachandran plot is simply a scatter of (φ, ψ) for every residue.

B-factor. For experimental (PDB) structures, the B-factor (temperature factor) quantifies the positional spread of each atom in the crystal — a combination of thermal vibration and static disorder — in units of Å². High B-factors mark flexible loops or poorly resolved regions; low B-factors mark the rigid, well-ordered core.

Secondary structure (3-state, P-SEA). SS3 is a coarse helix/strand/coil call (letters a/b/c) made by the P-SEA algorithm from inter-Cα distances and dihedrals. It is less detailed than DSSP but needs only Cα positions.

Predicted aligned error. Predicted aligned error is AlphaFold's pairwise confidence. Unlike pLDDT (per-residue), PAE is per-residue-pair and captures whether two parts of the structure are correctly placed relative to each other. Units are ångströms of expected positional error.

Solvent-accessible surface area. Solvent-accessible surface area (SASA) is the area in Å² traced out by the centre of a 1.4 Å probe sphere (a water molecule) rolled over the protein's van der Waals surface (Shrake–Rupley / Lee–Richards construction). Buried residues have near-zero SASA; fully exposed residues can exceed 200 Å². The total SASA scales roughly with the number of surface residues.

Secondary structure (8-state, DSSP). The SS8 string is DSSP's per-residue secondary-structure call. α-helix (H) means an i→i+4 H-bond ladder; β-strand (E) means the residue participates in a β-sheet; 3₁₀ (G) and π (I) are tighter and wider helices; T/S are turns/bends; '-' is loop.

Rendered structure images. Structure images are PyMOL renders from six orthogonal camera directions. Cartoon representation draws helices as coils and strands as arrows; sticks shows the backbone as bonds; surface shows the solvent-excluded envelope. Rainbow coloring maps sequence position to hue (blue→red, N→C); chain coloring assigns a distinct color per polypeptide.

Sequence. The amino-acid sequence is the protein's primary structure: the linear order of residues from the N-terminus to the C-terminus, written in one-letter code. Everything else here — the 3D coordinates, the secondary structure, the domain annotations — is ultimately a consequence of this string.

Contact-map, Ramachandran, and PAE plots. Three diagnostic plots accompany the record. The Cα contact map visualizes the tertiary structure as a 2D adjacency matrix (8 Å cutoff, sequence-local contacts suppressed). The Ramachandran plot shows the distribution of backbone (φ, ψ) torsions, with points in the α and β basins reflecting secondary structure content. The PAE plot shows AlphaFold's inter-residue confidence as a color matrix.